Protein AF-A0AB36GQD6-F1 (afdb_monomer)

Solvent-accessible surface area (backbone atoms only — not comparable to full-atom values): 6749 Å² total; per-residue (Å²): 134,53,72,66,56,53,50,53,50,52,49,50,52,52,54,49,51,37,59,77,69,68,62,87,65,54,75,66,56,48,50,52,51,50,51,50,54,34,45,77,69,67,70,46,83,74,88,59,64,78,64,79,34,66,45,54,98,36,86,93,20,47,11,38,64,79,36,91,87,76,40,41,36,40,31,31,45,86,72,36,36,71,47,78,48,65,79,60,95,83,74,58,55,75,67,54,46,49,54,50,51,38,44,54,50,33,36,50,60,68,24,59,90,53,100

Foldseek 3Di:
DDLVVVLVVLLVVLVVVCVVVVPDDDPVRSVVVSVVSCVVVVSDDDDADAAPDQQPPHPRKGKHDLDDPQGKIWIADQPLDIDIDRDDPPPDDPVSVVNVVSHSVVSNVVSPPRD

pLDDT: mean 89.39, std 6.81, range [59.25, 96.69]

Nearest PDB structures (foldseek):
  1je4-assembly1_A  TM=2.655E-01  e=3.442E+00  Homo sapiens
  7vl9-assembly1_L  TM=2.621E-01  e=6.027E+00  Homo sapiens
  1u4r-assembly1_B  TM=2.003E-01  e=6.414E+00  Homo sapiens

Radius of gyration: 19.33 Å; Cα contacts (8 Å, |Δi|>4): 130; chains: 1; bounding box: 42×29×52 Å

Mean predicted aligned error: 6.28 Å

Structure (mmCIF, N/CA/C/O backbone):
data_AF-A0AB36GQD6-F1
#
_entry.id   AF-A0AB36GQD6-F1
#
loop_
_atom_site.group_PDB
_atom_site.id
_atom_site.type_symbol
_atom_site.label_atom_id
_atom_site.label_alt_id
_atom_site.label_comp_id
_atom_site.label_asym_id
_atom_site.label_entity_id
_atom_site.label_seq_id
_atom_site.pdbx_PDB_ins_code
_atom_site.Cartn_x
_atom_site.Cartn_y
_atom_site.Cartn_z
_atom_site.occupancy
_atom_site.B_iso_or_equiv
_atom_site.auth_seq_id
_atom_site.auth_comp_id
_atom_site.auth_asym_id
_atom_site.auth_atom_id
_atom_site.pdbx_PDB_model_num
ATOM 1 N N . MET A 1 1 ? -7.341 -15.876 12.033 1.00 77.06 1 MET A N 1
ATOM 2 C CA . MET A 1 1 ? -7.964 -14.558 12.241 1.00 77.06 1 MET A CA 1
ATOM 3 C C . MET A 1 1 ? -7.521 -13.665 11.098 1.00 77.06 1 MET A C 1
ATOM 5 O O . MET A 1 1 ? -6.322 -13.525 10.890 1.00 77.06 1 MET A O 1
ATOM 9 N N . THR A 1 2 ? -8.465 -13.194 10.293 1.00 93.31 2 THR A N 1
ATOM 10 C CA . THR A 1 2 ? -8.220 -12.355 9.112 1.00 93.31 2 THR A CA 1
ATOM 11 C C . THR A 1 2 ? -7.976 -10.896 9.514 1.00 93.31 2 THR A C 1
ATOM 13 O O . THR A 1 2 ? -8.252 -10.510 10.651 1.00 93.31 2 THR A O 1
ATOM 16 N N . ASN A 1 3 ? -7.491 -10.057 8.592 1.00 90.62 3 ASN A N 1
ATOM 17 C CA . ASN A 1 3 ? -7.416 -8.612 8.843 1.00 90.62 3 ASN A CA 1
ATOM 18 C C . ASN A 1 3 ? -8.806 -7.995 9.074 1.00 90.62 3 ASN A C 1
ATOM 20 O O . ASN A 1 3 ? -8.911 -7.054 9.852 1.00 90.62 3 ASN A O 1
ATOM 24 N N . PHE A 1 4 ? -9.869 -8.564 8.490 1.00 93.94 4 PHE A N 1
ATOM 25 C CA . PHE A 1 4 ? -11.247 -8.155 8.780 1.00 93.94 4 PHE A CA 1
ATOM 26 C C . PHE A 1 4 ? -11.638 -8.446 10.230 1.00 93.94 4 PHE A C 1
ATOM 28 O O . PHE A 1 4 ? -12.156 -7.561 10.904 1.00 93.94 4 PHE A O 1
ATOM 35 N N . ASP A 1 5 ? -11.330 -9.644 10.736 1.00 96.00 5 ASP A N 1
ATOM 36 C CA . ASP A 1 5 ? -11.614 -10.004 12.132 1.00 96.00 5 ASP A CA 1
ATOM 37 C C . ASP A 1 5 ? -10.852 -9.087 13.101 1.00 96.00 5 ASP A C 1
ATOM 39 O O . ASP A 1 5 ? -11.415 -8.584 14.072 1.00 96.00 5 ASP A O 1
ATOM 43 N N . ARG A 1 6 ? -9.569 -8.823 12.811 1.00 96.44 6 ARG A N 1
ATOM 44 C CA . ARG A 1 6 ? -8.735 -7.912 13.610 1.00 96.44 6 ARG A CA 1
ATOM 45 C C . ARG A 1 6 ? -9.276 -6.483 13.587 1.00 96.44 6 ARG A C 1
ATOM 47 O O . ARG A 1 6 ? -9.332 -5.854 14.637 1.00 96.44 6 ARG A O 1
ATOM 54 N N . ALA A 1 7 ? -9.693 -5.983 12.423 1.00 96.12 7 ALA A N 1
ATOM 55 C CA . ALA A 1 7 ? -10.279 -4.649 12.295 1.00 96.12 7 ALA A CA 1
ATOM 56 C C . ALA A 1 7 ? -11.590 -4.537 13.076 1.00 96.12 7 ALA A C 1
ATOM 58 O O . ALA A 1 7 ? -11.779 -3.572 13.811 1.00 96.12 7 ALA A O 1
ATOM 59 N N . GLY A 1 8 ? -12.454 -5.555 12.989 1.00 96.00 8 GLY A N 1
ATOM 60 C CA . GLY A 1 8 ? -13.678 -5.629 13.784 1.00 96.00 8 GLY A CA 1
ATOM 61 C C . GLY A 1 8 ? -13.399 -5.577 15.287 1.00 96.00 8 GLY A C 1
ATOM 62 O O . GLY A 1 8 ? -14.066 -4.834 16.004 1.00 96.00 8 GLY A O 1
ATOM 63 N N . GLN A 1 9 ? -12.372 -6.295 15.753 1.00 96.69 9 GLN A N 1
ATOM 64 C CA . GLN A 1 9 ? -11.963 -6.272 17.158 1.00 96.69 9 GLN A CA 1
ATOM 65 C C . GLN A 1 9 ? -11.448 -4.891 17.595 1.00 96.69 9 GLN A C 1
ATOM 67 O O . GLN A 1 9 ? -11.863 -4.395 18.639 1.00 96.69 9 GLN A O 1
ATOM 72 N N . VAL A 1 10 ? -10.589 -4.249 16.794 1.00 96.69 10 VAL A N 1
ATOM 73 C CA . VAL A 1 10 ? -10.061 -2.902 17.082 1.00 96.69 10 VAL A CA 1
ATOM 74 C C . VAL A 1 10 ? -11.191 -1.877 17.170 1.00 96.69 10 VAL A C 1
ATOM 76 O O . VAL A 1 10 ? -11.250 -1.113 18.132 1.00 96.69 10 VAL A O 1
ATOM 79 N N . ILE A 1 11 ? -12.121 -1.901 16.210 1.00 96.06 11 ILE A N 1
ATOM 80 C CA . ILE A 1 11 ? -13.289 -1.013 16.210 1.00 96.06 11 ILE A CA 1
ATOM 81 C C . ILE A 1 11 ? -14.137 -1.248 17.463 1.00 96.06 11 ILE A C 1
ATOM 83 O O . ILE A 1 11 ? -14.489 -0.294 18.154 1.00 96.06 11 ILE A O 1
ATOM 87 N N . TYR A 1 12 ? -14.435 -2.509 17.786 1.00 95.06 12 TYR A N 1
ATOM 88 C CA . TYR A 1 12 ? -15.217 -2.855 18.971 1.00 95.06 12 TYR A CA 1
ATOM 89 C C . TYR A 1 12 ? -14.566 -2.341 20.262 1.00 95.06 12 TYR A C 1
ATOM 91 O O . TYR A 1 12 ? -15.236 -1.722 21.091 1.00 95.06 12 TYR A O 1
ATOM 99 N N . ASP A 1 13 ? -13.263 -2.571 20.431 1.00 95.50 13 ASP A N 1
ATOM 100 C CA . ASP A 1 13 ? -12.545 -2.160 21.633 1.00 95.50 13 ASP A CA 1
ATOM 101 C C . ASP A 1 13 ? -12.462 -0.634 21.773 1.00 95.50 13 ASP A C 1
ATOM 103 O O . ASP A 1 13 ? -12.619 -0.127 22.885 1.00 95.50 13 ASP A O 1
ATOM 107 N N . GLU A 1 14 ? -12.277 0.117 20.685 1.00 94.12 14 GLU A N 1
ATOM 108 C CA . GLU A 1 14 ? -12.261 1.585 20.741 1.00 94.12 14 GLU A CA 1
ATOM 109 C C . GLU A 1 14 ? -13.636 2.197 21.028 1.00 94.12 14 GLU A C 1
ATOM 111 O O . GLU A 1 14 ? -13.745 3.109 21.858 1.00 94.12 14 GLU A O 1
ATOM 116 N N . VAL A 1 15 ? -14.702 1.669 20.418 1.00 91.19 15 VAL A N 1
ATOM 117 C CA . VAL A 1 15 ? -16.078 2.100 20.722 1.00 91.19 15 VAL A CA 1
ATOM 118 C C . VAL A 1 15 ? -16.402 1.823 22.190 1.00 91.19 15 VAL A C 1
ATOM 120 O O . VAL A 1 15 ? -16.899 2.700 22.900 1.00 91.19 15 VAL A O 1
ATOM 123 N N . ARG A 1 16 ? -16.050 0.631 22.687 1.00 91.88 16 ARG A N 1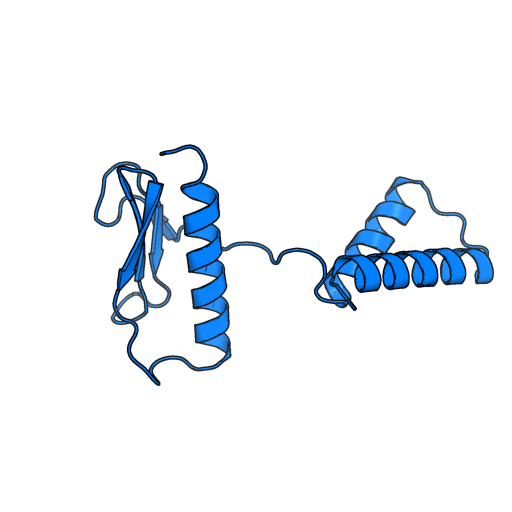
ATOM 124 C CA . ARG A 1 16 ? -16.274 0.248 24.085 1.00 91.88 16 ARG A CA 1
ATOM 125 C C . ARG A 1 16 ? -15.537 1.166 25.061 1.00 91.88 16 ARG A C 1
ATOM 127 O O . ARG A 1 16 ? -16.158 1.652 26.002 1.00 91.88 16 ARG A O 1
ATOM 134 N N . LYS A 1 17 ? -14.253 1.457 24.825 1.00 90.81 17 LYS A N 1
ATOM 135 C CA . LYS A 1 17 ? -13.472 2.382 25.670 1.00 90.81 17 LYS A CA 1
ATOM 136 C C . LYS A 1 17 ? -14.069 3.786 25.687 1.00 90.81 17 LYS A C 1
ATOM 138 O O . LYS A 1 17 ? -14.096 4.424 26.734 1.00 90.81 17 LYS A O 1
ATOM 143 N N . THR A 1 18 ? -14.535 4.274 24.540 1.00 87.25 18 THR A N 1
ATOM 144 C CA . THR A 1 18 ? -15.153 5.604 24.427 1.00 87.25 18 THR A CA 1
ATOM 145 C C . THR A 1 18 ? -16.428 5.676 25.271 1.00 87.25 18 THR A C 1
ATOM 147 O O . THR A 1 18 ? -16.617 6.630 26.028 1.00 87.25 18 THR A O 1
ATOM 150 N N . TRP A 1 19 ? -17.247 4.619 25.230 1.00 85.38 19 TRP A N 1
ATOM 151 C CA . TRP A 1 19 ? -18.439 4.493 26.067 1.00 85.38 19 TRP A CA 1
ATOM 152 C C . TRP A 1 19 ? -18.108 4.409 27.564 1.00 85.38 19 TRP A C 1
ATOM 154 O O . TRP A 1 19 ? -18.691 5.141 28.361 1.00 85.38 19 TRP A O 1
ATOM 164 N N . GLU A 1 20 ? -17.129 3.585 27.949 1.00 89.25 20 GLU A N 1
ATOM 165 C CA . GLU A 1 20 ? -16.669 3.446 29.341 1.00 89.25 20 GLU A CA 1
ATOM 166 C C . GLU A 1 20 ? -16.117 4.766 29.915 1.00 89.25 20 GLU A C 1
ATOM 168 O O . GLU A 1 20 ? -16.259 5.030 31.109 1.00 89.25 20 GLU A O 1
ATOM 173 N N . ARG A 1 21 ? -15.520 5.622 29.074 1.00 88.56 21 ARG A N 1
ATOM 174 C CA . ARG A 1 21 ? -15.014 6.950 29.464 1.00 8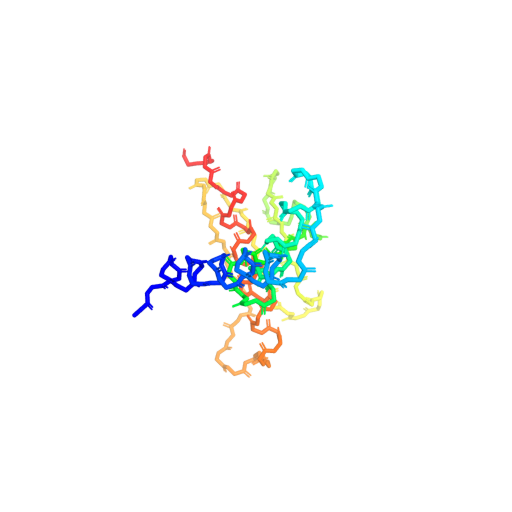8.56 21 ARG A CA 1
ATOM 175 C C . ARG A 1 21 ? -16.082 8.047 29.469 1.00 88.56 21 ARG A C 1
ATOM 177 O O . ARG A 1 21 ? -15.796 9.152 29.924 1.00 88.56 21 ARG A O 1
ATOM 184 N N . GLY A 1 22 ? -17.291 7.770 28.974 1.00 84.94 22 GLY A N 1
ATOM 185 C CA . GLY A 1 22 ? -18.362 8.763 28.854 1.00 84.94 22 GLY A CA 1
ATOM 186 C C . GLY A 1 22 ? -18.034 9.903 27.884 1.00 84.94 22 GLY A C 1
ATOM 187 O O . GLY A 1 22 ? -18.548 11.011 28.038 1.00 84.94 22 GLY A O 1
ATOM 188 N N . GLU A 1 23 ? -17.153 9.661 26.912 1.00 85.06 23 GLU A N 1
ATOM 189 C CA . GLU A 1 23 ? -16.756 10.673 25.937 1.00 85.06 23 GLU A CA 1
ATOM 190 C C . GLU A 1 23 ? -17.874 10.880 24.905 1.00 85.06 23 GLU A C 1
ATOM 192 O O . GLU A 1 23 ? -18.317 9.937 24.252 1.00 85.06 23 GLU A O 1
ATOM 197 N N . ILE A 1 24 ? -18.325 12.126 24.738 1.00 78.62 24 ILE A N 1
ATOM 198 C CA . ILE A 1 24 ? -19.270 12.503 23.681 1.00 78.62 24 ILE A CA 1
ATOM 199 C C . ILE A 1 24 ? -18.460 13.090 22.530 1.00 78.62 24 ILE A C 1
ATOM 201 O O . ILE A 1 24 ? -18.043 14.248 22.577 1.00 78.62 24 ILE A O 1
ATOM 205 N N . LEU A 1 25 ? -18.227 12.281 21.502 1.00 76.75 25 LEU A N 1
ATOM 206 C CA . LEU A 1 25 ? -17.584 12.721 20.270 1.00 76.75 25 LEU A CA 1
ATOM 207 C C . LEU A 1 25 ? -18.639 13.131 19.241 1.00 76.75 25 LEU A C 1
ATOM 209 O O . LEU A 1 25 ? -19.759 12.620 19.213 1.00 76.75 25 LEU A O 1
ATOM 213 N N . THR A 1 26 ? -18.271 14.065 18.366 1.00 88.75 26 THR A N 1
ATOM 214 C CA . THR A 1 26 ? -19.002 14.241 17.110 1.00 88.75 26 THR A CA 1
ATOM 215 C C . THR A 1 26 ? -18.770 13.012 16.231 1.00 88.75 26 THR A C 1
ATOM 217 O O . THR A 1 26 ? -17.751 12.335 16.370 1.00 88.75 26 THR A O 1
ATOM 220 N N . ALA A 1 27 ? -19.657 12.761 15.266 1.00 86.62 27 ALA A N 1
ATOM 221 C CA . ALA A 1 27 ? -19.454 11.679 14.299 1.00 86.62 27 ALA A CA 1
ATOM 222 C C . ALA A 1 27 ? -18.091 11.777 13.580 1.00 86.62 27 ALA A C 1
ATOM 224 O O . ALA A 1 27 ? -17.462 10.762 13.299 1.00 86.62 27 ALA A O 1
ATOM 225 N N . ALA A 1 28 ? -17.606 13.000 13.330 1.00 88.44 28 ALA A N 1
ATOM 226 C CA . ALA A 1 28 ? -16.284 13.228 1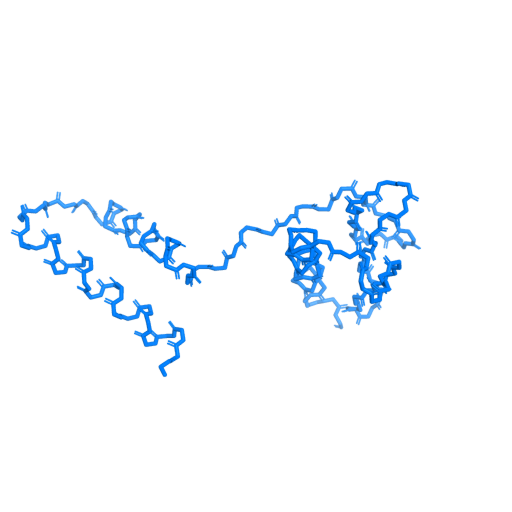2.752 1.00 88.44 28 ALA A CA 1
ATOM 227 C C . ALA A 1 28 ? -15.147 12.812 13.704 1.00 88.44 28 ALA A C 1
ATOM 229 O O . ALA A 1 28 ? -14.225 12.125 13.278 1.00 88.44 28 ALA A O 1
ATOM 230 N N . GLY A 1 29 ? -15.234 13.174 14.989 1.00 88.56 29 GLY A N 1
ATOM 231 C CA . GLY A 1 29 ? -14.221 12.800 15.982 1.00 88.56 29 GLY A CA 1
ATOM 232 C C . GLY A 1 29 ? -14.179 11.294 16.260 1.00 88.56 29 GLY A C 1
ATOM 233 O O . GLY A 1 29 ? -13.106 10.734 16.472 1.00 88.56 29 GLY A O 1
ATOM 234 N N . GLU A 1 30 ? -15.330 10.620 16.215 1.00 90.31 30 GLU A N 1
ATOM 235 C CA . GLU A 1 30 ? -15.392 9.159 16.327 1.00 90.31 30 GLU A CA 1
ATOM 236 C C . GLU A 1 30 ? -14.749 8.475 15.112 1.00 90.31 30 GLU A C 1
ATOM 238 O O . GLU A 1 30 ? -13.931 7.568 15.275 1.00 90.31 30 GLU A O 1
ATOM 243 N N . ALA A 1 31 ? -15.041 8.955 13.899 1.00 91.81 31 ALA A N 1
ATOM 244 C CA . ALA A 1 31 ? -14.441 8.430 12.676 1.00 91.81 31 ALA A CA 1
ATOM 245 C C . ALA A 1 31 ? -12.911 8.597 12.652 1.00 91.81 31 ALA A C 1
ATOM 247 O O . ALA A 1 31 ? -12.200 7.645 12.329 1.00 91.81 31 ALA A O 1
ATOM 248 N N . GLU A 1 32 ? -12.398 9.771 13.032 1.00 91.56 32 GLU A N 1
ATOM 249 C CA . GLU A 1 32 ? -10.956 10.040 13.103 1.00 91.56 32 GLU A CA 1
ATOM 250 C C . GLU A 1 32 ? -10.256 9.116 14.107 1.00 91.56 32 GLU A C 1
ATOM 252 O O . GLU A 1 32 ? -9.229 8.513 13.794 1.00 91.56 32 GLU A O 1
ATOM 257 N N . ARG A 1 33 ? -10.839 8.926 15.297 1.00 91.50 33 ARG A N 1
ATOM 258 C CA . ARG A 1 33 ? -10.286 8.006 16.298 1.00 91.50 33 ARG A CA 1
ATOM 259 C C . ARG A 1 33 ? -10.224 6.570 15.783 1.00 91.50 33 ARG A C 1
ATOM 261 O O . ARG A 1 33 ? -9.199 5.914 15.959 1.00 91.50 33 ARG A O 1
ATOM 268 N N . LEU A 1 34 ? -11.300 6.078 15.169 1.00 94.69 34 LEU A N 1
ATOM 269 C CA . LEU A 1 34 ? -11.334 4.720 14.623 1.00 94.69 34 LEU A CA 1
ATOM 270 C C . LEU A 1 34 ? -10.308 4.539 13.500 1.00 94.69 34 LEU A C 1
ATOM 272 O O . LEU A 1 34 ? -9.626 3.516 13.464 1.00 94.69 34 LEU A O 1
ATOM 276 N N . ALA A 1 35 ? -10.164 5.532 12.618 1.00 93.69 35 ALA A N 1
ATOM 277 C CA . ALA A 1 35 ? -9.147 5.513 11.572 1.00 93.69 35 ALA A CA 1
ATOM 278 C C . ALA A 1 35 ? -7.731 5.436 12.166 1.00 93.69 35 ALA A C 1
ATOM 280 O O . ALA A 1 35 ? -6.956 4.572 11.762 1.00 93.69 35 ALA A O 1
ATOM 281 N N . ASN A 1 36 ? -7.427 6.253 13.179 1.00 92.44 36 ASN A N 1
ATOM 282 C CA . ASN A 1 36 ? -6.132 6.225 13.866 1.00 92.44 36 ASN A CA 1
ATOM 283 C C . ASN A 1 36 ? -5.865 4.871 14.536 1.00 92.44 36 ASN A C 1
ATOM 285 O O . ASN A 1 36 ? -4.796 4.300 14.361 1.00 92.44 36 ASN A O 1
ATOM 289 N N . ALA A 1 37 ? -6.852 4.293 15.224 1.00 94.38 37 ALA A N 1
ATOM 290 C CA . ALA A 1 37 ? -6.685 2.988 15.863 1.00 94.38 37 ALA A CA 1
ATOM 291 C C . ALA A 1 37 ? -6.450 1.852 14.853 1.00 94.38 37 ALA A C 1
ATOM 293 O O . ALA A 1 37 ? -5.667 0.933 15.103 1.00 94.38 37 ALA A O 1
ATOM 294 N N . LEU A 1 38 ? -7.112 1.904 13.693 1.00 96.06 38 LEU A N 1
ATOM 295 C CA . LEU A 1 38 ? -6.862 0.961 12.603 1.00 96.06 38 LEU A CA 1
ATOM 296 C C . LEU A 1 38 ? -5.479 1.179 11.973 1.00 96.06 38 LEU A C 1
ATOM 298 O O . LEU A 1 38 ? -4.818 0.195 11.637 1.00 96.06 38 LEU A O 1
ATOM 302 N N . ALA A 1 39 ? -5.026 2.428 11.836 1.00 91.88 39 ALA A N 1
ATOM 303 C CA . ALA A 1 39 ? -3.681 2.752 11.368 1.00 91.88 39 ALA A CA 1
ATOM 304 C C . ALA A 1 39 ? -2.607 2.208 12.324 1.00 91.88 39 ALA A C 1
ATOM 306 O O . ALA A 1 39 ? -1.731 1.464 11.886 1.00 91.88 39 ALA A O 1
ATOM 307 N N . ASP A 1 40 ? -2.737 2.471 13.629 1.00 91.50 40 ASP A N 1
ATOM 308 C CA . ASP A 1 40 ? -1.824 1.992 14.678 1.00 91.50 40 ASP A CA 1
ATOM 309 C C . ASP A 1 40 ? -1.743 0.455 14.719 1.00 91.50 40 ASP A C 1
ATOM 311 O O . ASP A 1 40 ? -0.700 -0.128 15.020 1.00 91.50 40 ASP A O 1
ATOM 315 N N . ALA A 1 41 ? -2.840 -0.227 14.379 1.00 93.44 41 ALA A N 1
ATOM 316 C CA . ALA A 1 41 ? -2.898 -1.685 14.282 1.00 93.44 41 ALA A CA 1
ATOM 317 C C . ALA A 1 41 ? -2.321 -2.258 12.967 1.00 93.44 41 ALA A C 1
ATOM 319 O O . ALA A 1 41 ? -2.302 -3.488 12.794 1.00 93.44 41 ALA A O 1
ATOM 320 N N . GLY A 1 42 ? -1.887 -1.399 12.036 1.00 90.31 42 GLY A N 1
ATOM 321 C CA . GLY A 1 42 ? -1.420 -1.770 10.699 1.00 90.31 42 GLY A CA 1
ATOM 322 C C . GLY A 1 42 ? -2.532 -2.341 9.812 1.00 90.31 42 GLY A C 1
ATOM 323 O O . GLY A 1 42 ? -2.292 -3.267 9.037 1.00 90.31 42 GLY A O 1
ATOM 324 N N . LEU A 1 43 ? -3.771 -1.874 9.997 1.00 93.56 43 LEU A N 1
ATOM 325 C CA . LEU A 1 43 ? -4.972 -2.371 9.311 1.00 93.56 43 LEU A CA 1
ATOM 326 C C . LEU A 1 43 ? -5.542 -1.393 8.281 1.00 93.56 43 LEU A C 1
ATOM 328 O O . LEU A 1 43 ? -6.431 -1.776 7.519 1.00 93.56 43 LEU A O 1
ATOM 332 N N . LEU A 1 44 ? -5.027 -0.166 8.224 1.00 90.62 44 LEU A N 1
ATOM 333 C CA . LEU A 1 44 ? -5.193 0.702 7.064 1.00 90.62 44 LEU A CA 1
ATOM 334 C C . LEU A 1 44 ? -4.037 0.479 6.093 1.00 90.62 44 LEU A C 1
ATOM 336 O O . LEU A 1 44 ? -2.917 0.168 6.499 1.00 90.62 44 LEU A O 1
ATOM 340 N N . ALA A 1 45 ? -4.330 0.601 4.798 1.00 83.19 45 ALA A N 1
ATOM 341 C CA . ALA A 1 45 ? -3.283 0.567 3.792 1.00 83.19 45 ALA A CA 1
ATOM 342 C C . ALA A 1 45 ? -2.300 1.724 4.054 1.00 83.19 45 ALA A C 1
ATOM 344 O O . ALA A 1 45 ? -2.757 2.823 4.374 1.00 83.19 45 ALA A O 1
ATOM 345 N N . PRO A 1 46 ? -0.985 1.487 3.936 1.00 82.31 46 PRO A N 1
ATOM 346 C CA . PRO A 1 46 ? 0.003 2.545 4.076 1.00 82.31 46 PRO A CA 1
ATOM 347 C C . PRO A 1 46 ? -0.179 3.592 2.978 1.00 82.31 46 PRO A C 1
ATOM 349 O O . PRO A 1 46 ? -0.633 3.272 1.871 1.00 82.31 46 PRO A O 1
ATOM 352 N N . ASP A 1 47 ? 0.230 4.823 3.274 1.00 88.62 47 ASP A N 1
ATOM 353 C CA . ASP A 1 47 ? 0.370 5.849 2.249 1.00 88.62 47 ASP A CA 1
ATOM 354 C C . ASP A 1 47 ? 1.352 5.366 1.181 1.00 88.62 47 ASP A C 1
ATOM 356 O O . ASP A 1 47 ? 2.430 4.836 1.471 1.00 88.62 47 ASP A O 1
ATOM 360 N N . LEU A 1 48 ? 0.945 5.506 -0.077 1.00 92.94 48 LEU A N 1
ATOM 361 C CA . LEU A 1 48 ? 1.743 5.067 -1.210 1.00 92.94 48 LEU A CA 1
ATOM 362 C C . LEU A 1 48 ? 2.643 6.214 -1.675 1.00 92.94 48 LEU A C 1
ATOM 364 O O . LEU A 1 48 ? 2.171 7.350 -1.759 1.00 92.94 48 LEU A O 1
ATOM 368 N N . PRO A 1 49 ? 3.914 5.941 -2.012 1.00 93.44 49 PRO A N 1
ATOM 369 C CA . PRO A 1 49 ? 4.817 6.977 -2.485 1.00 93.44 49 PRO A CA 1
ATOM 370 C C . PRO A 1 49 ? 4.342 7.545 -3.825 1.00 93.44 49 PRO A C 1
ATOM 372 O O . PRO A 1 49 ? 3.949 6.810 -4.738 1.00 93.44 49 PRO A O 1
ATOM 375 N N . GLU A 1 50 ? 4.440 8.863 -3.975 1.00 93.00 50 GLU A N 1
ATOM 376 C CA . GLU A 1 50 ? 4.267 9.508 -5.274 1.00 93.00 50 GLU A CA 1
ATOM 377 C C . GLU A 1 50 ? 5.447 9.199 -6.202 1.00 93.00 50 GLU A C 1
ATOM 379 O O . GLU A 1 50 ? 6.566 8.929 -5.763 1.00 93.00 50 GLU A O 1
ATOM 384 N N . ALA A 1 51 ? 5.189 9.222 -7.508 1.00 92.56 51 ALA A N 1
ATOM 385 C CA . ALA A 1 51 ? 6.220 9.004 -8.514 1.00 92.56 51 ALA A CA 1
ATOM 386 C C . ALA A 1 51 ? 7.221 10.168 -8.520 1.00 92.56 51 ALA A C 1
ATOM 388 O O . ALA A 1 51 ? 6.828 11.314 -8.738 1.00 92.56 51 ALA A O 1
ATOM 389 N N . ASN A 1 52 ? 8.507 9.864 -8.343 1.00 92.19 52 ASN A N 1
ATOM 390 C CA . ASN A 1 52 ? 9.596 10.848 -8.354 1.00 92.19 52 ASN A CA 1
ATOM 391 C C . ASN A 1 52 ? 10.332 10.930 -9.702 1.00 92.19 52 ASN A C 1
ATOM 393 O O . ASN A 1 52 ? 11.077 11.878 -9.931 1.00 92.19 52 ASN A O 1
ATOM 397 N N . ALA A 1 53 ? 10.086 9.984 -10.611 1.00 88.75 53 ALA A N 1
ATOM 398 C CA . ALA A 1 53 ? 10.642 9.962 -11.960 1.00 88.75 53 ALA A CA 1
ATOM 399 C C . ALA A 1 53 ? 9.522 9.754 -12.998 1.00 88.75 53 ALA A C 1
ATOM 401 O O . ALA A 1 53 ? 9.425 8.683 -13.609 1.00 88.75 53 ALA A O 1
ATOM 402 N N . PRO A 1 54 ? 8.612 10.735 -13.172 1.00 77.19 54 PRO A N 1
ATOM 403 C CA . PRO A 1 54 ? 7.592 10.655 -14.213 1.00 77.19 54 PRO A CA 1
ATOM 404 C C . PRO A 1 54 ? 8.261 10.553 -15.591 1.00 77.19 54 PRO A C 1
ATOM 406 O O . PRO A 1 54 ? 9.300 11.165 -15.824 1.00 77.19 54 PRO A O 1
ATOM 409 N N . ASP A 1 55 ? 7.681 9.749 -16.483 1.00 70.50 55 ASP A N 1
ATOM 410 C CA . ASP A 1 55 ? 8.163 9.534 -17.858 1.00 70.50 55 ASP A CA 1
ATOM 411 C C . ASP A 1 55 ? 9.496 8.779 -18.002 1.00 70.50 55 ASP A C 1
ATOM 413 O O . ASP A 1 55 ? 10.092 8.740 -19.083 1.00 70.50 55 ASP A O 1
ATOM 417 N N . ILE A 1 56 ? 9.964 8.114 -16.941 1.00 70.88 56 ILE A N 1
ATOM 418 C CA . ILE A 1 56 ? 11.098 7.198 -17.069 1.00 70.88 56 ILE A CA 1
ATOM 419 C C . ILE A 1 56 ? 10.727 6.023 -17.995 1.00 70.88 56 ILE A C 1
ATOM 421 O O . ILE A 1 56 ? 9.700 5.364 -17.825 1.00 70.88 56 ILE A O 1
ATOM 425 N N . PHE A 1 57 ? 11.579 5.762 -18.992 1.00 79.56 57 PHE A N 1
ATOM 426 C CA . PHE A 1 57 ? 11.488 4.690 -20.001 1.00 79.56 57 PHE A CA 1
ATOM 427 C C . PHE A 1 57 ? 10.281 4.699 -20.956 1.00 79.56 57 PHE A C 1
ATOM 429 O O . PHE A 1 57 ? 10.426 4.203 -22.075 1.00 79.56 57 PHE A O 1
ATOM 436 N N . VAL A 1 58 ? 9.117 5.232 -20.570 1.00 82.81 58 VAL A N 1
ATOM 437 C CA . VAL A 1 58 ? 7.900 5.245 -21.399 1.00 82.81 58 VAL A CA 1
ATOM 438 C C . VAL A 1 58 ? 7.104 6.553 -21.250 1.00 82.81 58 VAL A C 1
ATOM 440 O O . VAL A 1 58 ? 6.945 7.038 -20.129 1.00 82.81 58 VAL A O 1
ATOM 443 N N . PRO A 1 59 ? 6.549 7.104 -22.349 1.00 81.69 59 PRO A N 1
ATOM 444 C CA . PRO A 1 59 ? 5.644 8.254 -22.288 1.00 81.69 59 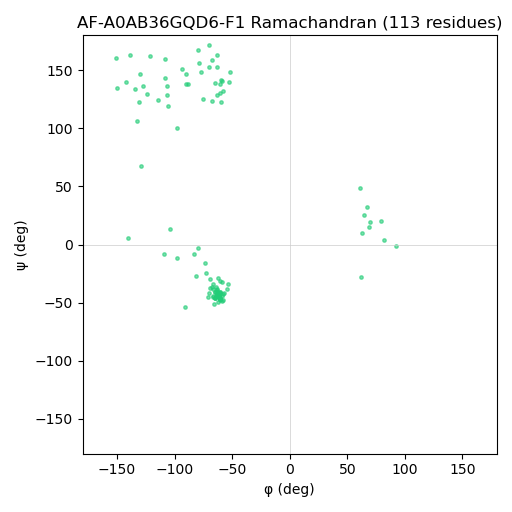PRO A CA 1
ATOM 445 C C . PRO A 1 59 ? 4.400 7.969 -21.436 1.00 81.69 59 PRO A C 1
ATOM 447 O O . PRO A 1 59 ? 3.853 6.866 -21.504 1.00 81.69 59 PRO A O 1
ATOM 450 N N . ASP A 1 60 ? 3.953 8.957 -20.652 1.00 81.00 60 ASP A N 1
ATOM 451 C CA . ASP A 1 60 ? 2.769 8.903 -19.772 1.00 81.00 60 ASP A CA 1
ATOM 452 C C . ASP A 1 60 ? 2.847 7.849 -18.641 1.00 81.00 60 ASP A C 1
ATOM 454 O O . ASP A 1 60 ? 1.866 7.575 -17.922 1.00 81.00 60 ASP A O 1
ATOM 458 N N . GLY A 1 61 ? 4.031 7.256 -18.464 1.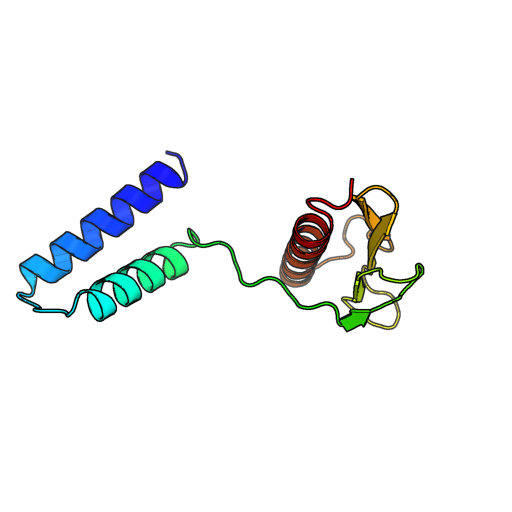00 85.50 61 GLY A N 1
ATOM 459 C CA . GLY A 1 61 ? 4.353 6.329 -17.392 1.00 85.50 61 GLY A CA 1
ATOM 460 C C . GLY A 1 61 ? 4.649 7.034 -16.072 1.00 85.50 61 GLY A C 1
ATOM 461 O O . GLY A 1 61 ? 5.047 8.199 -16.013 1.00 85.50 61 GLY A O 1
ATOM 462 N N . LYS A 1 62 ? 4.472 6.299 -14.975 1.00 92.31 62 LYS A N 1
ATOM 463 C CA . LYS A 1 62 ? 4.961 6.694 -13.654 1.00 92.31 62 LYS A CA 1
ATOM 464 C C . LYS A 1 62 ? 6.159 5.835 -13.289 1.00 92.31 62 LYS A C 1
ATOM 466 O O . LYS A 1 62 ? 6.126 4.625 -13.510 1.00 92.31 62 LYS A O 1
ATOM 471 N N . GLY A 1 63 ? 7.184 6.478 -12.748 1.00 93.25 63 GLY A N 1
ATOM 472 C CA . GLY A 1 63 ? 8.426 5.854 -12.331 1.00 93.25 63 GLY A CA 1
ATOM 473 C C . GLY A 1 63 ? 8.808 6.242 -10.915 1.00 93.25 63 GLY A C 1
ATOM 474 O O . GLY A 1 63 ? 8.551 7.364 -10.469 1.00 93.25 63 GLY A O 1
ATOM 475 N N . TRP A 1 64 ? 9.439 5.292 -10.242 1.00 94.31 64 TRP A N 1
ATOM 476 C CA . TRP A 1 64 ? 9.961 5.426 -8.898 1.00 94.31 64 TRP A CA 1
ATOM 477 C C . TRP A 1 64 ? 11.401 4.925 -8.868 1.00 94.31 64 TRP A C 1
ATOM 479 O O . TRP A 1 64 ? 11.677 3.771 -9.212 1.00 94.31 64 TRP A O 1
ATOM 489 N N . LEU A 1 65 ? 12.294 5.808 -8.440 1.00 92.81 65 LEU A N 1
ATOM 490 C CA . LEU A 1 65 ? 13.691 5.521 -8.142 1.00 92.81 65 LEU A CA 1
ATOM 491 C C . LEU A 1 65 ? 13.851 5.517 -6.626 1.00 92.81 65 LEU A C 1
ATOM 493 O O . LEU A 1 65 ? 13.544 6.518 -5.978 1.00 92.81 65 LEU A O 1
ATOM 497 N N . LEU A 1 66 ? 14.264 4.385 -6.057 1.00 87.38 66 LEU A N 1
ATOM 498 C CA . LEU A 1 66 ? 14.523 4.295 -4.615 1.00 87.38 66 LEU A CA 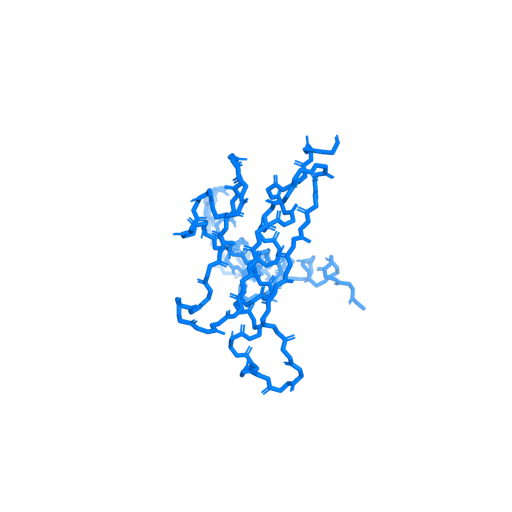1
ATOM 499 C C . LEU A 1 66 ? 15.908 4.832 -4.244 1.00 87.38 66 LEU A C 1
ATOM 501 O O . LEU A 1 66 ? 16.095 5.317 -3.134 1.00 87.38 66 LEU A O 1
ATOM 505 N N . ASP A 1 67 ? 16.842 4.765 -5.188 1.00 83.12 67 ASP A N 1
ATOM 506 C CA . ASP A 1 67 ? 18.135 5.439 -5.164 1.00 83.12 67 ASP A CA 1
ATOM 507 C C . ASP A 1 67 ? 18.540 5.736 -6.619 1.00 83.12 67 ASP A C 1
ATOM 509 O O . ASP A 1 67 ? 18.368 4.897 -7.511 1.00 83.12 67 ASP A O 1
ATOM 513 N N . ASP A 1 68 ? 19.015 6.958 -6.855 1.00 70.88 68 ASP A N 1
ATOM 514 C CA . ASP A 1 68 ? 19.207 7.549 -8.180 1.00 70.88 68 ASP A CA 1
ATOM 515 C C . ASP A 1 68 ? 20.395 6.939 -8.942 1.00 70.88 68 ASP A C 1
ATOM 517 O O . ASP A 1 68 ? 20.404 6.954 -10.177 1.00 70.88 68 ASP A O 1
ATOM 521 N N . GLU A 1 69 ? 21.391 6.373 -8.248 1.00 75.00 69 GLU A N 1
ATOM 522 C CA . GLU A 1 69 ? 22.577 5.817 -8.911 1.00 75.00 69 GLU A CA 1
ATOM 523 C C . GLU A 1 69 ? 22.420 4.331 -9.252 1.00 75.00 69 GLU A C 1
ATOM 525 O O . GLU A 1 69 ? 22.575 3.954 -10.417 1.00 75.00 69 GLU A O 1
ATOM 530 N N . ASN A 1 70 ? 22.083 3.474 -8.280 1.00 79.19 70 ASN A N 1
ATOM 531 C CA . ASN A 1 70 ? 22.040 2.017 -8.489 1.00 79.19 70 ASN A CA 1
ATOM 532 C C . ASN A 1 70 ? 20.873 1.295 -7.798 1.00 79.19 70 ASN A C 1
ATOM 534 O O . ASN A 1 70 ? 20.804 0.069 -7.871 1.00 79.19 70 ASN A O 1
ATOM 538 N N . GLY A 1 71 ? 19.947 2.023 -7.174 1.00 85.81 71 GLY A N 1
ATOM 539 C CA . GLY A 1 71 ? 18.838 1.419 -6.441 1.00 85.81 71 GLY A CA 1
ATOM 540 C C . GLY A 1 71 ? 17.784 0.731 -7.311 1.00 85.81 71 GLY A C 1
ATOM 541 O O . GLY A 1 71 ? 17.781 0.877 -8.542 1.00 85.81 71 GLY A O 1
ATOM 542 N N . PRO A 1 72 ? 16.836 0.023 -6.667 1.00 93.88 72 PRO A N 1
ATOM 543 C CA . PRO A 1 72 ? 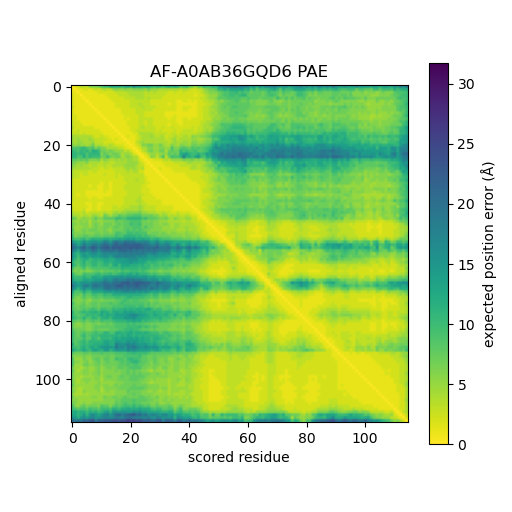15.665 -0.531 -7.326 1.00 93.88 72 PRO A CA 1
ATOM 544 C C . PRO A 1 72 ? 14.900 0.517 -8.126 1.00 93.88 72 PRO A C 1
ATOM 546 O O . PRO A 1 72 ? 14.668 1.641 -7.669 1.00 93.88 72 PRO A O 1
ATOM 549 N N . VAL A 1 73 ? 14.442 0.101 -9.304 1.00 93.94 73 VAL A N 1
ATOM 550 C CA . VAL A 1 73 ? 13.633 0.935 -10.191 1.00 93.94 73 VAL A CA 1
ATOM 551 C C . VAL A 1 73 ? 12.327 0.228 -10.493 1.00 93.94 73 VAL A C 1
ATOM 553 O O . VAL A 1 73 ? 12.315 -0.933 -10.909 1.00 93.94 73 VAL A O 1
ATOM 556 N N . VAL A 1 74 ? 11.225 0.948 -10.314 1.00 95.25 74 VAL A N 1
ATOM 557 C CA . VAL A 1 74 ? 9.878 0.463 -10.618 1.00 95.25 74 VAL A CA 1
ATOM 558 C C . VAL A 1 74 ? 9.187 1.470 -11.515 1.00 95.25 74 VAL A C 1
ATOM 560 O O . VAL A 1 74 ? 9.255 2.672 -11.272 1.00 95.25 74 VAL A O 1
ATOM 563 N N . TRP A 1 75 ? 8.501 1.001 -12.552 1.00 94.81 75 TRP A N 1
ATOM 564 C CA . TRP A 1 75 ? 7.701 1.878 -13.400 1.00 94.81 75 TRP A CA 1
ATOM 565 C C . TRP A 1 75 ? 6.507 1.155 -14.010 1.00 94.81 75 TRP A C 1
ATOM 567 O O . TRP A 1 75 ? 6.457 -0.074 -14.097 1.00 94.81 75 TRP A O 1
ATOM 577 N N . THR A 1 76 ? 5.521 1.934 -14.442 1.00 94.44 76 THR A N 1
ATOM 578 C CA . THR A 1 76 ? 4.357 1.423 -15.171 1.00 94.44 76 THR A CA 1
ATOM 579 C C . THR A 1 76 ? 4.634 1.393 -16.665 1.00 94.44 76 THR A C 1
ATOM 581 O O . THR A 1 76 ? 5.153 2.368 -17.203 1.00 94.44 76 THR A O 1
ATOM 584 N N . ALA A 1 77 ? 4.228 0.326 -17.343 1.00 90.88 77 ALA A N 1
ATOM 585 C CA . ALA A 1 77 ? 4.385 0.156 -18.784 1.00 90.88 77 ALA A CA 1
ATOM 586 C C . ALA A 1 77 ? 3.025 -0.045 -19.487 1.00 90.88 77 ALA A C 1
ATOM 588 O O . ALA A 1 77 ? 2.027 -0.362 -18.827 1.00 90.88 77 ALA A O 1
ATOM 589 N N . PRO A 1 78 ? 2.958 0.140 -20.822 1.00 88.69 78 PRO A N 1
ATOM 590 C CA . PRO A 1 78 ? 1.739 -0.093 -21.595 1.00 88.69 78 PRO A CA 1
ATOM 591 C C . PRO A 1 78 ? 1.119 -1.475 -21.347 1.00 88.69 78 PRO A C 1
ATOM 593 O O . PRO A 1 78 ? 1.828 -2.449 -21.097 1.00 88.69 78 PRO A O 1
ATOM 596 N N . GLY A 1 79 ? -0.213 -1.554 -21.434 1.00 87.19 79 GLY A N 1
ATOM 597 C CA . GLY A 1 79 ? -0.971 -2.777 -21.136 1.00 87.19 79 GLY A CA 1
ATOM 598 C C . GLY A 1 79 ? -1.181 -3.034 -19.640 1.00 87.19 79 GLY A C 1
ATOM 599 O O . GLY A 1 79 ? -1.401 -4.174 -19.241 1.00 87.19 79 GLY A O 1
ATOM 600 N N . GLY A 1 80 ? -1.065 -1.996 -18.803 1.00 88.38 80 GLY A N 1
ATOM 601 C CA . GLY A 1 80 ? -1.243 -2.104 -17.351 1.00 88.38 80 GLY A CA 1
ATOM 602 C C . GLY A 1 80 ? -0.123 -2.874 -16.643 1.00 88.38 80 GLY A C 1
ATOM 603 O O . GLY A 1 80 ? -0.315 -3.351 -15.525 1.00 88.38 80 GLY A O 1
ATOM 604 N N . LEU A 1 81 ? 1.041 -3.013 -17.280 1.00 91.75 81 LEU A N 1
ATOM 605 C CA . LEU A 1 81 ? 2.170 -3.758 -16.735 1.00 91.75 81 LEU A CA 1
ATOM 606 C C . LEU A 1 81 ? 2.906 -2.945 -15.661 1.00 91.75 81 LEU A C 1
ATOM 608 O O . LEU A 1 81 ? 2.984 -1.715 -15.723 1.00 91.75 81 LEU A O 1
ATOM 612 N N . VAL A 1 82 ? 3.476 -3.652 -14.687 1.00 94.81 82 VAL A N 1
ATOM 613 C CA . VAL A 1 82 ? 4.407 -3.102 -13.695 1.00 94.81 82 VAL A CA 1
ATOM 614 C C . VAL A 1 82 ? 5.760 -3.745 -13.935 1.00 94.81 82 VAL A C 1
ATOM 616 O O . VAL A 1 82 ? 5.880 -4.969 -13.950 1.00 94.81 82 VAL A O 1
ATOM 619 N N . MET A 1 83 ? 6.766 -2.909 -14.140 1.00 94.88 83 MET A N 1
ATOM 620 C CA . MET A 1 83 ? 8.126 -3.325 -14.427 1.00 94.88 83 MET A CA 1
ATOM 621 C C . MET A 1 83 ? 9.010 -3.048 -13.218 1.00 94.88 83 MET A C 1
ATOM 623 O O . MET A 1 83 ? 8.844 -2.037 -12.538 1.00 94.88 83 MET A O 1
ATOM 627 N N . VAL A 1 84 ? 9.951 -3.953 -12.971 1.00 95.06 84 VAL A N 1
ATOM 628 C CA . VAL A 1 84 ? 10.901 -3.905 -11.858 1.00 95.06 84 VAL A CA 1
ATOM 629 C C . VAL A 1 84 ? 12.288 -4.221 -12.407 1.00 95.06 84 VAL A C 1
ATOM 631 O O . VAL A 1 84 ? 12.444 -5.178 -13.166 1.00 95.06 84 VAL A O 1
ATOM 634 N N . GLN A 1 85 ? 13.291 -3.436 -12.023 1.00 93.06 85 GLN A N 1
ATOM 635 C CA . GLN A 1 85 ? 14.701 -3.688 -12.326 1.00 93.06 85 GLN A CA 1
ATOM 636 C C . GLN A 1 85 ? 15.592 -3.392 -11.117 1.00 93.06 85 GLN A C 1
ATOM 638 O O . GLN A 1 85 ? 15.190 -2.662 -10.213 1.00 93.06 85 GLN A O 1
ATOM 643 N N . ARG A 1 86 ? 16.827 -3.917 -11.170 1.00 90.25 86 ARG A N 1
ATOM 644 C CA . ARG A 1 86 ? 17.903 -3.673 -10.191 1.00 90.25 86 ARG A CA 1
ATOM 645 C C . ARG A 1 86 ? 17.544 -4.143 -8.777 1.00 90.25 86 ARG A C 1
ATOM 647 O O . ARG A 1 86 ? 17.657 -3.395 -7.816 1.00 90.25 86 ARG A O 1
ATOM 654 N N . VAL A 1 87 ? 17.053 -5.378 -8.681 1.00 91.94 87 VAL A N 1
ATOM 655 C CA . VAL A 1 87 ? 16.776 -6.043 -7.404 1.00 91.94 87 VAL A CA 1
ATOM 656 C C . VAL A 1 87 ? 17.360 -7.447 -7.462 1.00 91.94 87 VAL A C 1
ATOM 658 O O . VAL A 1 87 ? 16.798 -8.308 -8.140 1.00 9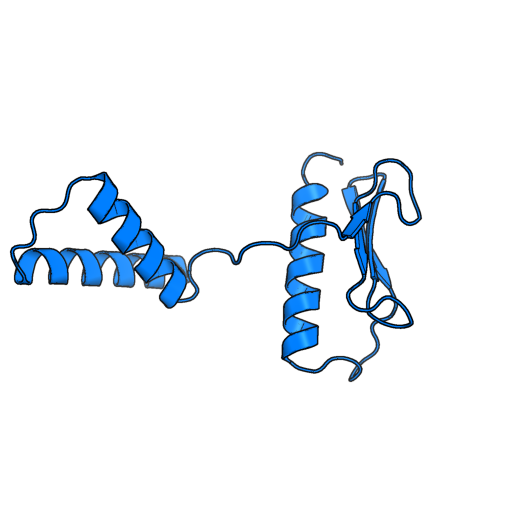1.94 87 VAL A O 1
ATOM 661 N N . GLU A 1 88 ? 18.463 -7.678 -6.755 1.00 89.69 88 GLU A N 1
ATOM 662 C CA . GLU A 1 88 ? 19.051 -9.002 -6.556 1.00 89.69 88 GLU A CA 1
ATOM 663 C C . GLU A 1 88 ? 18.843 -9.494 -5.107 1.00 89.69 88 GLU A C 1
ATOM 665 O O . GLU A 1 88 ? 18.572 -8.711 -4.186 1.00 89.69 88 GLU A O 1
ATOM 670 N N . PRO A 1 89 ? 18.929 -10.815 -4.856 1.00 87.56 89 PRO A N 1
ATOM 671 C CA . PRO A 1 89 ? 18.816 -11.354 -3.507 1.00 87.56 89 PRO A CA 1
ATOM 672 C C . PRO A 1 89 ? 19.892 -10.798 -2.565 1.00 87.56 89 PRO A C 1
ATOM 674 O O . PRO A 1 89 ? 21.084 -11.001 -2.780 1.00 87.56 89 PRO A O 1
ATOM 677 N N . GLY A 1 90 ? 19.457 -10.184 -1.463 1.00 87.25 90 GLY A N 1
ATOM 678 C CA . GLY A 1 90 ? 20.347 -9.643 -0.430 1.00 87.25 90 GLY A CA 1
ATOM 679 C C . GLY A 1 90 ? 20.728 -8.171 -0.607 1.00 87.25 90 GLY A C 1
ATOM 680 O O . GLY A 1 90 ? 21.399 -7.645 0.275 1.00 87.25 90 GLY A O 1
ATOM 681 N N . ASP A 1 91 ? 20.266 -7.508 -1.673 1.00 87.88 91 ASP A N 1
ATOM 682 C CA . ASP A 1 91 ? 20.557 -6.088 -1.928 1.00 87.88 91 ASP A CA 1
ATOM 683 C C . ASP A 1 91 ? 19.875 -5.141 -0.938 1.00 87.88 91 ASP A C 1
ATOM 685 O O . ASP A 1 91 ? 20.379 -4.053 -0.681 1.00 87.88 91 ASP A O 1
ATOM 689 N N . LEU A 1 92 ? 18.715 -5.538 -0.406 1.00 91.44 92 LEU A N 1
ATOM 690 C CA . LEU A 1 92 ? 17.850 -4.649 0.363 1.00 91.44 92 LEU A CA 1
ATOM 691 C C . LEU A 1 92 ? 17.905 -4.967 1.853 1.00 91.44 92 LEU A C 1
ATOM 693 O O . LEU A 1 92 ? 17.646 -6.096 2.286 1.00 91.44 92 LEU A O 1
ATOM 697 N N . THR A 1 93 ? 18.150 -3.934 2.650 1.00 92.62 93 THR A N 1
ATOM 698 C CA . THR A 1 93 ? 17.816 -3.934 4.074 1.00 92.62 93 THR A CA 1
ATOM 699 C C . THR A 1 93 ? 16.295 -4.061 4.270 1.00 92.62 93 THR A C 1
ATOM 701 O O . THR A 1 93 ? 15.521 -3.825 3.338 1.00 92.62 93 THR A O 1
ATOM 704 N N . PRO A 1 94 ? 15.811 -4.419 5.476 1.00 94.19 94 PRO A N 1
ATOM 705 C CA . PRO A 1 94 ? 14.373 -4.497 5.738 1.00 94.19 94 PRO A CA 1
ATOM 706 C C . PRO A 1 94 ? 13.600 -3.209 5.410 1.00 94.19 94 PRO A C 1
ATOM 708 O O . PRO A 1 94 ? 12.496 -3.292 4.872 1.00 94.19 94 PRO A O 1
ATOM 711 N N . ASP A 1 95 ? 14.181 -2.039 5.685 1.00 91.12 95 ASP A N 1
ATOM 712 C CA . ASP A 1 95 ? 13.542 -0.750 5.406 1.00 91.12 95 ASP A CA 1
ATOM 713 C C . ASP A 1 95 ? 13.481 -0.481 3.896 1.00 91.12 95 ASP A C 1
ATOM 715 O O . ASP A 1 95 ? 12.419 -0.154 3.370 1.00 91.12 95 ASP A O 1
ATOM 719 N N . GLU A 1 96 ? 14.569 -0.720 3.162 1.00 91.88 96 GLU A N 1
ATOM 720 C CA . GLU A 1 96 ? 14.587 -0.588 1.697 1.00 91.88 96 GLU A CA 1
ATOM 721 C C . GLU A 1 96 ? 13.628 -1.574 1.025 1.00 91.88 96 GLU A C 1
ATOM 723 O O . GLU A 1 96 ? 12.923 -1.212 0.084 1.00 91.88 96 GLU A O 1
ATOM 728 N N . ALA A 1 97 ? 13.536 -2.804 1.537 1.00 93.88 97 ALA A N 1
ATOM 729 C CA . ALA A 1 97 ? 12.578 -3.797 1.067 1.00 93.88 97 ALA A CA 1
ATOM 730 C C . ALA A 1 97 ? 11.128 -3.347 1.307 1.00 93.88 97 ALA A C 1
ATOM 732 O O . ALA A 1 97 ? 10.265 -3.563 0.452 1.00 93.88 97 ALA A O 1
ATOM 733 N N . HIS A 1 98 ? 10.854 -2.694 2.441 1.00 92.31 98 HIS A N 1
ATOM 734 C CA . HIS A 1 98 ? 9.542 -2.122 2.724 1.00 92.31 98 HIS A CA 1
ATOM 735 C C . HIS A 1 98 ? 9.219 -0.981 1.751 1.00 92.31 98 HIS A C 1
ATOM 737 O O . HIS A 1 98 ? 8.177 -1.034 1.095 1.00 92.31 98 HIS A O 1
ATOM 743 N N . LEU A 1 99 ? 10.113 -0.001 1.576 1.00 92.25 99 LEU A N 1
ATOM 744 C CA . LEU A 1 99 ? 9.908 1.073 0.597 1.00 92.25 99 LEU A CA 1
ATOM 745 C C . LEU A 1 99 ? 9.709 0.515 -0.819 1.00 92.25 99 LEU A C 1
ATOM 747 O O . LEU A 1 99 ? 8.811 0.952 -1.539 1.00 92.25 99 LEU A O 1
ATOM 751 N N . PHE A 1 100 ? 10.495 -0.490 -1.203 1.00 94.88 100 PHE A N 1
ATOM 752 C CA . PHE A 1 100 ? 10.379 -1.144 -2.503 1.00 94.88 100 PHE A CA 1
ATOM 753 C C . PHE A 1 100 ? 9.000 -1.779 -2.693 1.00 94.88 100 PHE A C 1
ATOM 755 O O . PHE A 1 100 ? 8.349 -1.557 -3.717 1.00 94.88 100 PHE A O 1
ATOM 762 N N . ALA A 1 101 ? 8.504 -2.504 -1.689 1.00 94.69 101 ALA A N 1
ATOM 763 C CA . ALA A 1 101 ? 7.173 -3.095 -1.725 1.00 94.69 101 ALA A CA 1
ATOM 764 C C . ALA A 1 101 ? 6.061 -2.036 -1.861 1.00 94.69 101 ALA A C 1
ATOM 766 O O . ALA A 1 101 ? 5.127 -2.230 -2.645 1.00 94.69 101 ALA A O 1
ATOM 767 N N . LEU A 1 102 ? 6.169 -0.906 -1.150 1.00 95.00 102 LEU A N 1
ATOM 768 C CA . LEU A 1 102 ? 5.215 0.207 -1.260 1.00 95.00 102 LEU A CA 1
ATOM 769 C C . LEU A 1 102 ? 5.215 0.820 -2.659 1.00 95.00 102 LEU A C 1
ATOM 771 O O . LEU A 1 102 ? 4.153 1.089 -3.218 1.00 95.00 102 LEU A O 1
ATOM 775 N N . THR A 1 103 ? 6.391 0.979 -3.255 1.00 95.38 103 THR A N 1
ATOM 776 C CA . THR A 1 103 ? 6.540 1.477 -4.621 1.00 95.38 103 THR A CA 1
ATOM 777 C C . THR A 1 103 ? 5.923 0.531 -5.655 1.00 95.38 103 THR A C 1
ATOM 779 O O . THR A 1 103 ? 5.197 0.975 -6.548 1.00 95.38 103 THR A O 1
ATOM 782 N N . VAL A 1 104 ? 6.143 -0.783 -5.532 1.00 96.00 104 VAL A N 1
ATOM 783 C CA . VAL A 1 104 ? 5.491 -1.775 -6.406 1.00 96.00 104 VAL A CA 1
ATOM 784 C C . VAL A 1 104 ? 3.970 -1.702 -6.268 1.00 96.00 104 VAL A C 1
ATOM 786 O O . VAL A 1 104 ? 3.249 -1.745 -7.269 1.00 96.00 104 VAL A O 1
ATOM 789 N N . LEU A 1 105 ? 3.464 -1.538 -5.043 1.00 94.94 105 LEU A N 1
ATOM 790 C CA . LEU A 1 105 ? 2.036 -1.370 -4.792 1.00 94.94 105 LEU A CA 1
ATOM 791 C C . LEU A 1 105 ? 1.491 -0.066 -5.400 1.00 94.94 105 LEU A C 1
ATOM 793 O O . LEU A 1 105 ? 0.415 -0.090 -6.000 1.00 94.94 105 LEU A O 1
ATOM 797 N N . ALA A 1 106 ? 2.229 1.042 -5.306 1.00 94.38 106 ALA A N 1
ATOM 798 C CA . ALA A 1 106 ? 1.884 2.317 -5.935 1.00 94.38 106 ALA A CA 1
ATOM 799 C C . ALA A 1 106 ? 1.764 2.183 -7.460 1.00 94.38 106 ALA A C 1
ATOM 801 O O . ALA A 1 106 ? 0.740 2.556 -8.042 1.00 94.38 106 ALA A O 1
ATOM 802 N N . ALA A 1 107 ? 2.759 1.559 -8.098 1.00 94.25 107 ALA A N 1
ATOM 803 C CA . ALA A 1 107 ? 2.752 1.279 -9.530 1.00 94.25 107 ALA A CA 1
ATOM 804 C C . ALA A 1 107 ? 1.552 0.410 -9.934 1.00 94.25 107 ALA A C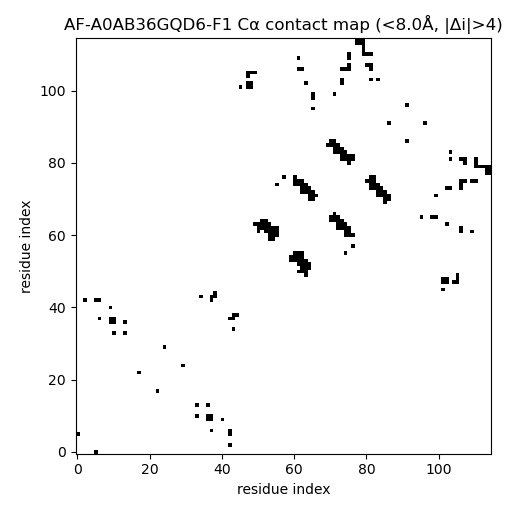 1
ATOM 806 O O . ALA A 1 107 ? 0.846 0.724 -10.894 1.00 94.25 107 ALA A O 1
ATOM 807 N N . ALA A 1 108 ? 1.259 -0.642 -9.164 1.00 94.19 108 ALA A N 1
ATOM 808 C CA . ALA A 1 108 ? 0.112 -1.507 -9.414 1.00 94.19 108 ALA A CA 1
ATOM 809 C C . ALA A 1 108 ? -1.224 -0.758 -9.298 1.00 94.19 108 ALA A C 1
ATOM 811 O O . ALA A 1 108 ? -2.108 -0.964 -10.128 1.00 94.19 108 ALA A O 1
ATOM 812 N N . GLN A 1 109 ? -1.388 0.119 -8.302 1.00 92.06 109 GLN A N 1
ATOM 813 C CA . GLN A 1 109 ? -2.603 0.928 -8.156 1.00 92.06 109 GLN A CA 1
ATOM 814 C C . GLN A 1 109 ? -2.778 1.910 -9.318 1.00 92.06 109 GLN A C 1
ATOM 816 O O . GLN A 1 109 ? -3.889 2.038 -9.823 1.00 92.06 109 GLN A O 1
ATOM 821 N N . TYR A 1 110 ? -1.702 2.547 -9.790 1.00 88.75 110 TYR A N 1
ATOM 822 C CA . TYR A 1 110 ? -1.769 3.447 -10.945 1.00 88.75 110 TYR A CA 1
ATOM 823 C C . TYR A 1 110 ? -2.089 2.716 -12.258 1.00 88.75 110 TYR A C 1
ATOM 825 O O . TYR A 1 110 ? -2.806 3.246 -13.109 1.00 88.75 110 TYR A O 1
ATOM 833 N N . SER A 1 111 ? -1.574 1.497 -12.433 1.00 89.12 111 SER A N 1
ATOM 834 C CA . SER A 1 111 ? -1.830 0.682 -13.626 1.00 89.12 111 SER A CA 1
ATOM 835 C C . SER A 1 111 ? -3.243 0.086 -13.673 1.00 89.12 111 SER A C 1
ATOM 837 O O . SER A 1 111 ? -3.689 -0.336 -14.744 1.00 89.12 111 SER A O 1
ATOM 839 N N . LYS A 1 112 ? -3.985 0.054 -12.555 1.00 87.25 112 LYS A N 1
ATOM 840 C CA . LYS A 1 112 ? -5.377 -0.425 -12.553 1.00 87.25 112 LYS A CA 1
ATOM 841 C C . LYS A 1 112 ? -6.240 0.429 -13.482 1.00 87.25 112 LYS A C 1
ATOM 843 O O . LYS A 1 112 ? -6.257 1.651 -13.397 1.00 87.25 112 LYS A O 1
ATOM 848 N N . GLY A 1 113 ? -6.992 -0.237 -14.357 1.00 73.44 113 GLY A N 1
ATOM 849 C CA . GLY A 1 113 ? -7.863 0.423 -15.335 1.00 73.44 113 GLY A CA 1
ATOM 850 C C . GLY A 1 113 ? -7.150 0.917 -16.598 1.00 73.44 113 GLY A C 1
ATOM 851 O O . GLY A 1 113 ? -7.801 1.527 -17.439 1.00 73.44 113 GLY A O 1
ATOM 852 N N . LYS A 1 114 ? -5.844 0.644 -16.750 1.00 71.56 114 LYS A N 1
ATOM 853 C CA . LYS A 1 114 ? -5.058 0.925 -17.967 1.00 71.56 114 LYS A CA 1
ATOM 854 C C . LYS A 1 114 ? -4.763 -0.322 -18.821 1.00 71.56 114 LYS A C 1
ATOM 856 O O . LYS A 1 114 ? -3.878 -0.271 -19.676 1.00 71.56 114 LYS A O 1
ATOM 861 N N . ALA A 1 115 ? -5.454 -1.428 -18.542 1.00 59.25 115 ALA A N 1
ATOM 862 C CA . ALA A 1 115 ? -5.378 -2.688 -19.284 1.00 59.25 115 ALA A CA 1
ATOM 863 C C . ALA A 1 115 ? -6.435 -2.747 -20.392 1.00 59.25 115 ALA A C 1
ATOM 865 O O . ALA A 1 115 ? -7.540 -2.202 -20.165 1.00 59.25 115 ALA A O 1
#

Secondary structure (DSSP, 8-state):
--HHHHHHHHHHHHHHHHHHTT----HHHHHHHHHHHHHHTT-SPPPPPPPSSTTSSSTT--EEESSTTTS-EEEEETTTEEEEES--TT---HHHHHHHHHHHHHHHHHHTT--

Sequence (115 aa):
MTNFDRAGQVIYDEVRKTWERGEILTAAGEAERLANALADAGLLAPDLPEANAPDIFVPDGKGWLLDDENGPVVWTAPGGLVMVQRVEPGDLTPDEAHLFALTVLAAAQYSKGKA